Protein AF-A0A3M2WHZ7-F1 (afdb_monomer_lite)

pLDDT: mean 71.05, std 11.35, range [44.69, 92.88]

Organism: NCBI:txid129138

Secondary structure (DSSP, 8-state):
-THHHHHHHHHHHHHHHHHHHHHHHHTT--HHHHHHHHHHHHHHHHHHHHHHHHHHHHHHHHHHHHHHHHHHHHHHHHHHHHHHHHHHHHSPPTTEEE-TT--EEETTS-GGG--

InterPro domains:
  IPR022213 Protein of unknown function DUF3742 [PF12553] (1-81)

Radius of gyration: 37.85 Å; chains: 1; bounding box: 67×31×101 Å

Foldseek 3Di:
DVVVVVVVVVVVVVVVVVVVVVVCVVVVPDPVVVVVVVVVVVCVVVVVVVVCVVVVVVVVVVVVVVVVVVVVCVVCVVVVVVVVVVVVVVPPPPQWDADPVGDIDGVPDDPVPDD

Structure (mmCIF, N/CA/C/O backbone):
data_AF-A0A3M2WHZ7-F1
#
_entry.id   AF-A0A3M2WHZ7-F1
#
loop_
_atom_site.group_PDB
_atom_site.id
_atom_site.type_symbol
_atom_site.label_atom_id
_atom_site.label_alt_id
_atom_site.label_comp_id
_atom_site.label_asym_id
_atom_site.label_entity_id
_atom_site.label_seq_id
_atom_site.pdbx_PDB_ins_code
_atom_site.Cartn_x
_atom_site.Cartn_y
_atom_site.Cartn_z
_atom_site.occupancy
_atom_site.B_iso_or_equiv
_atom_site.auth_seq_id
_atom_site.auth_comp_id
_atom_site.auth_asym_id
_atom_site.auth_atom_id
_atom_site.pdbx_PDB_model_num
ATOM 1 N N . ARG A 1 1 ? -26.821 -8.983 -0.059 1.00 53.62 1 ARG A N 1
ATOM 2 C CA . ARG A 1 1 ? -26.807 -10.269 0.696 1.00 53.62 1 ARG A CA 1
ATOM 3 C C . ARG A 1 1 ? -25.782 -10.316 1.851 1.00 53.62 1 ARG A C 1
ATOM 5 O O . ARG A 1 1 ? -25.997 -11.096 2.768 1.00 53.62 1 ARG A O 1
ATOM 12 N N . PHE A 1 2 ? -24.748 -9.460 1.891 1.00 44.69 2 PHE A N 1
ATOM 13 C CA . PHE A 1 2 ? -23.751 -9.421 2.984 1.00 44.69 2 PHE A CA 1
ATOM 14 C C . PHE A 1 2 ? -24.266 -8.910 4.347 1.00 44.69 2 PHE A C 1
ATOM 16 O O . PHE A 1 2 ? -23.850 -9.419 5.386 1.00 44.69 2 PHE A O 1
ATOM 23 N N . GLY A 1 3 ? -25.228 -7.978 4.372 1.00 52.88 3 GLY A N 1
ATOM 24 C CA . GLY A 1 3 ? -25.752 -7.412 5.629 1.00 52.88 3 GLY A CA 1
ATOM 25 C C . GLY A 1 3 ? -26.439 -8.425 6.557 1.00 52.88 3 GLY A C 1
ATOM 26 O O . GLY A 1 3 ? -26.411 -8.278 7.775 1.00 52.88 3 GLY A O 1
ATOM 27 N N . HIS A 1 4 ? -26.989 -9.509 6.007 1.00 53.19 4 HIS A N 1
ATOM 28 C CA . HIS A 1 4 ? -27.693 -10.526 6.792 1.00 53.19 4 HIS A CA 1
ATOM 29 C C . HIS A 1 4 ? -26.737 -11.548 7.446 1.00 53.19 4 HIS A C 1
ATOM 31 O O . HIS A 1 4 ? -27.086 -12.180 8.442 1.00 53.19 4 HIS A O 1
ATOM 37 N N . VAL A 1 5 ? -25.514 -11.694 6.920 1.00 54.84 5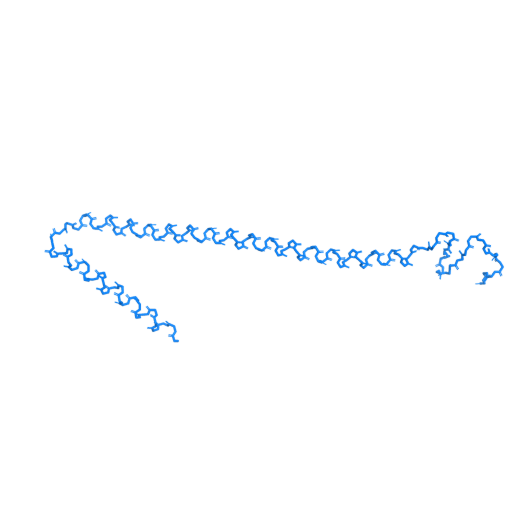 VAL A N 1
ATOM 38 C CA . VAL A 1 5 ? -24.474 -12.572 7.489 1.00 54.84 5 VAL A CA 1
ATOM 39 C C . VAL A 1 5 ? -23.710 -11.849 8.603 1.00 54.84 5 VAL A C 1
ATOM 41 O O . VAL A 1 5 ? -23.533 -12.418 9.680 1.00 54.84 5 VAL A O 1
ATOM 44 N N . LEU A 1 6 ? -23.384 -10.563 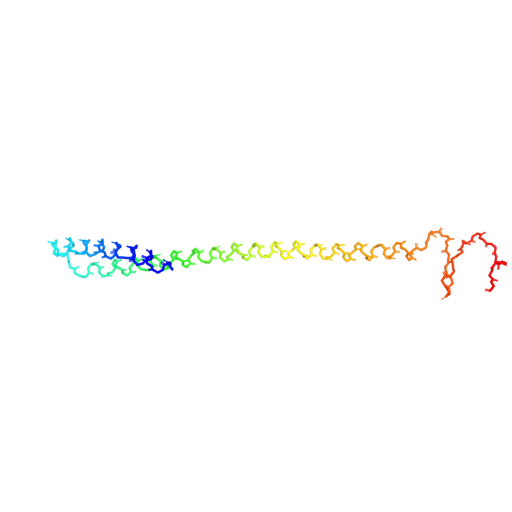8.406 1.00 54.12 6 LEU A N 1
ATOM 45 C CA . LEU A 1 6 ? -22.833 -9.689 9.453 1.00 54.12 6 LEU A CA 1
ATOM 46 C C . LEU A 1 6 ? -23.799 -9.538 10.636 1.00 54.12 6 LEU A C 1
ATOM 48 O O . LEU A 1 6 ? -23.388 -9.679 11.786 1.00 54.12 6 LEU A O 1
ATOM 52 N N . GLY A 1 7 ? -25.098 -9.363 10.365 1.00 57.66 7 GLY A N 1
ATOM 53 C CA . GLY A 1 7 ? -26.122 -9.274 11.409 1.00 57.66 7 GLY A CA 1
ATOM 54 C C . GLY A 1 7 ? -26.248 -10.542 12.259 1.00 57.66 7 GLY A C 1
ATOM 55 O O . GLY A 1 7 ? -26.475 -10.453 13.462 1.00 57.66 7 GLY A O 1
ATOM 56 N N . ARG A 1 8 ? -26.044 -11.732 11.677 1.00 59.69 8 ARG A N 1
ATOM 57 C CA . ARG A 1 8 ? -26.115 -13.005 12.415 1.00 59.69 8 ARG A CA 1
ATOM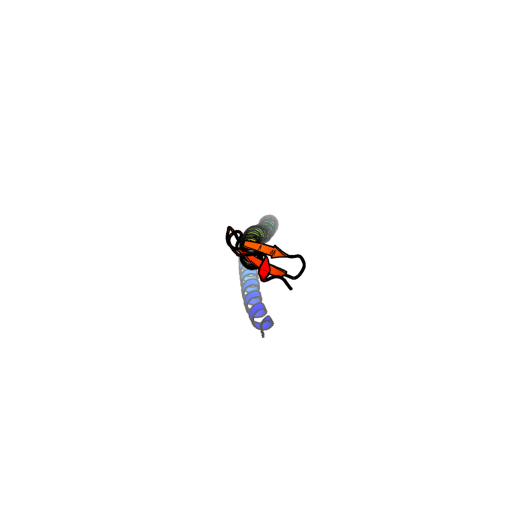 58 C C . ARG A 1 8 ? -24.888 -13.239 13.299 1.00 59.69 8 ARG A C 1
ATOM 60 O O . ARG A 1 8 ? -25.043 -13.719 14.421 1.00 59.69 8 ARG A O 1
ATOM 67 N N . GLY A 1 9 ? -23.700 -12.866 12.819 1.00 61.06 9 GLY A N 1
ATOM 68 C CA . GLY A 1 9 ? -22.459 -12.923 13.597 1.00 61.06 9 GLY A CA 1
ATOM 69 C C . GLY A 1 9 ? -22.484 -11.965 14.788 1.00 61.06 9 GLY A C 1
ATOM 70 O O . GLY A 1 9 ? -22.266 -12.388 15.924 1.00 61.06 9 GLY A O 1
ATOM 71 N N . LEU A 1 10 ? -22.870 -10.706 14.550 1.00 59.25 10 LEU A N 1
ATOM 72 C CA . LEU A 1 10 ? -22.999 -9.699 15.606 1.00 59.25 10 LEU A CA 1
ATOM 73 C C . LEU A 1 10 ? -24.035 -10.104 16.655 1.00 59.25 10 LEU A C 1
ATOM 75 O O . LEU A 1 10 ? -23.791 -9.974 17.848 1.00 59.25 10 LEU A O 1
ATOM 79 N N . ARG A 1 11 ? -25.184 -10.643 16.229 1.00 60.84 11 ARG A N 1
ATOM 80 C CA . ARG A 1 11 ? -26.246 -11.060 17.154 1.00 60.84 11 ARG A CA 1
ATOM 81 C C . ARG A 1 11 ? -25.811 -12.224 18.043 1.00 60.84 11 ARG A C 1
ATOM 83 O O . ARG A 1 11 ? -26.238 -12.281 19.189 1.00 60.84 11 ARG A O 1
ATOM 90 N N . ARG A 1 12 ? -24.939 -13.115 17.554 1.00 60.81 12 ARG A N 1
ATOM 91 C CA . ARG A 1 12 ? -24.335 -14.184 18.367 1.00 60.81 12 ARG A CA 1
ATOM 92 C C . ARG A 1 12 ? -23.369 -13.618 19.403 1.00 60.81 12 ARG A C 1
ATOM 94 O O . ARG A 1 12 ? -23.478 -13.973 20.569 1.00 60.81 12 ARG A O 1
ATOM 101 N N . ILE A 1 13 ? -22.492 -12.706 18.989 1.00 63.84 13 ILE A N 1
ATOM 102 C CA . ILE A 1 13 ? -21.514 -12.054 19.872 1.00 63.84 13 ILE A CA 1
ATOM 103 C C . ILE A 1 13 ? -22.218 -11.238 20.958 1.00 63.84 13 ILE A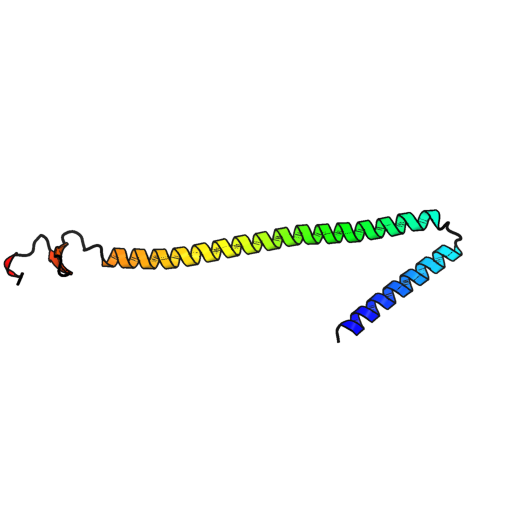 C 1
ATOM 105 O O . ILE A 1 13 ? -21.899 -11.385 22.131 1.00 63.84 13 ILE A O 1
ATOM 109 N N . LEU A 1 14 ? -23.246 -10.471 20.592 1.00 64.94 14 LEU A N 1
ATOM 110 C CA . LEU A 1 14 ? -24.042 -9.692 21.540 1.00 64.94 14 LEU A CA 1
ATOM 111 C C . LEU A 1 14 ? -24.808 -10.579 22.527 1.00 64.94 14 LEU A C 1
ATOM 113 O O . LEU A 1 14 ? -24.965 -10.209 23.687 1.00 64.94 14 LEU A O 1
ATOM 117 N N . ASN A 1 15 ? -25.279 -11.754 22.098 1.00 72.06 15 ASN A N 1
ATOM 118 C CA . ASN A 1 15 ? -25.976 -12.679 22.993 1.00 72.06 15 ASN A CA 1
ATOM 119 C C . ASN A 1 15 ? -25.007 -13.389 23.953 1.00 72.06 15 ASN A C 1
ATOM 121 O O . ASN A 1 15 ? -25.356 -13.619 25.107 1.00 72.06 15 ASN A O 1
ATOM 125 N N . VAL A 1 16 ? -23.780 -13.679 23.505 1.00 65.94 16 VAL A N 1
ATOM 126 C CA . VAL A 1 16 ? -22.701 -14.203 24.358 1.00 65.94 16 VAL A CA 1
ATOM 127 C C . VAL A 1 16 ? -22.232 -13.142 25.347 1.00 65.94 16 VAL A C 1
ATOM 129 O O . VAL A 1 16 ? -22.119 -13.449 26.528 1.00 65.94 16 VAL A O 1
ATOM 132 N N . GLU A 1 17 ? -22.055 -11.889 24.919 1.00 61.91 17 GLU A N 1
ATOM 133 C CA . GLU A 1 17 ? -21.807 -10.775 25.839 1.00 61.91 17 GLU A CA 1
ATOM 134 C C . GLU A 1 17 ? -22.934 -10.682 26.864 1.00 61.91 17 GLU A C 1
ATOM 136 O O . GLU A 1 17 ? -22.668 -10.625 28.057 1.00 61.91 17 GLU A O 1
ATOM 141 N N . ARG A 1 18 ? -24.200 -10.721 26.438 1.00 66.25 18 ARG A N 1
ATOM 142 C CA . ARG A 1 18 ? -25.338 -10.611 27.357 1.00 66.25 18 ARG A CA 1
ATOM 143 C C . ARG A 1 18 ? -25.397 -11.763 28.363 1.00 66.25 18 ARG A C 1
ATOM 145 O O . ARG A 1 18 ? -25.698 -11.514 29.527 1.00 66.25 18 ARG A O 1
ATOM 152 N N . ALA A 1 19 ? -25.079 -12.987 27.946 1.00 68.38 19 ALA A N 1
ATOM 153 C CA . ALA A 1 19 ? -24.976 -14.141 28.839 1.0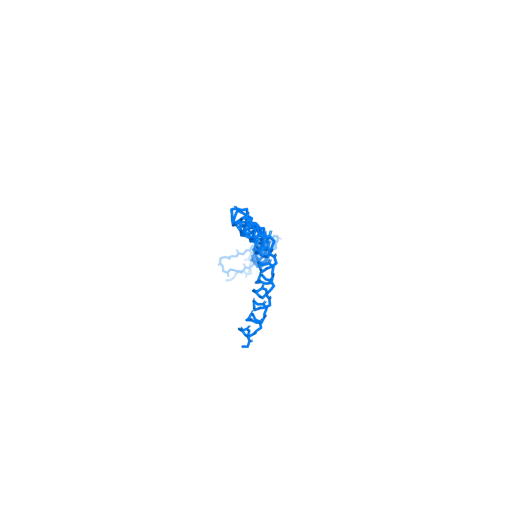0 68.38 19 ALA A CA 1
ATOM 154 C C . ALA A 1 19 ? -23.783 -14.020 29.802 1.00 68.38 19 ALA A C 1
ATOM 156 O O . ALA A 1 19 ? -23.914 -14.330 30.982 1.00 68.38 19 ALA A O 1
ATOM 157 N N . PHE A 1 20 ? -22.649 -13.503 29.324 1.00 67.94 20 PHE A N 1
ATOM 158 C CA . PHE A 1 20 ? -21.450 -13.267 30.125 1.00 67.94 20 PHE A CA 1
ATOM 159 C C . PHE A 1 20 ? -21.685 -12.182 31.185 1.00 67.94 20 PHE A C 1
ATOM 161 O O . PHE A 1 20 ? -21.390 -12.384 32.359 1.00 67.94 20 PHE A O 1
ATOM 168 N N . TRP A 1 21 ? -22.317 -11.070 30.797 1.00 64.19 21 TRP A N 1
ATOM 169 C CA . TRP A 1 21 ? -22.732 -10.004 31.707 1.00 64.19 21 TRP A CA 1
ATOM 170 C C . TRP A 1 21 ? -23.799 -10.484 32.692 1.00 64.19 21 TRP A C 1
ATOM 172 O O . TRP A 1 21 ? -23.705 -10.168 33.868 1.00 64.19 21 TRP A O 1
ATOM 182 N N . SER A 1 22 ? -24.759 -11.302 32.252 1.00 60.72 22 SER A N 1
ATOM 183 C CA . SER A 1 22 ? -25.769 -11.907 33.131 1.00 60.72 22 SER A CA 1
ATOM 184 C C . SER A 1 22 ? -25.162 -12.840 34.181 1.00 60.72 22 SER A C 1
ATOM 186 O O . SER A 1 22 ? -25.676 -12.893 35.294 1.00 60.72 22 SER A O 1
ATOM 188 N N . LEU A 1 23 ? -24.098 -13.573 33.846 1.00 61.56 23 LEU A N 1
ATOM 189 C CA . LEU A 1 23 ? -23.365 -14.419 34.792 1.00 61.56 23 LEU A CA 1
ATOM 190 C C . LEU A 1 23 ? -22.580 -13.581 35.806 1.00 61.56 23 LEU A C 1
ATOM 192 O O . LEU A 1 23 ? -22.555 -13.924 36.983 1.00 61.56 23 LEU A O 1
ATOM 196 N N . PHE A 1 24 ? -21.999 -12.470 35.353 1.00 58.31 24 PHE A N 1
ATOM 197 C CA . PHE A 1 24 ? -21.230 -11.539 36.182 1.00 58.31 24 PHE A CA 1
ATOM 198 C C . PHE A 1 24 ? -22.108 -10.695 37.127 1.00 58.31 24 PHE A C 1
ATOM 200 O O . PHE A 1 24 ? -21.706 -10.367 38.241 1.00 58.31 24 PHE A O 1
ATOM 207 N N . ASP A 1 25 ? -23.328 -10.364 36.698 1.00 56.84 25 ASP A N 1
ATOM 208 C CA . ASP A 1 25 ? -24.329 -9.654 37.508 1.00 56.84 25 ASP A CA 1
ATOM 209 C C . ASP A 1 25 ? -24.884 -10.573 38.613 1.00 56.84 25 ASP A C 1
ATOM 211 O O . ASP A 1 25 ? -25.117 -10.148 39.743 1.00 56.84 25 ASP A O 1
ATOM 215 N N . ARG A 1 26 ? -25.006 -11.879 38.322 1.00 56.91 26 ARG A N 1
ATOM 216 C CA . ARG A 1 26 ? -25.452 -12.899 39.287 1.00 56.91 26 ARG A CA 1
ATOM 217 C C . ARG A 1 26 ? -24.410 -13.218 40.362 1.00 56.91 26 ARG A C 1
ATOM 219 O O . ARG A 1 26 ? -24.784 -13.705 41.423 1.00 56.91 26 ARG A O 1
ATOM 226 N N . THR A 1 27 ? -23.131 -12.938 40.105 1.00 55.25 27 THR A N 1
ATOM 227 C CA . THR A 1 27 ? -22.039 -13.048 41.086 1.00 55.25 27 THR A CA 1
ATOM 228 C C . THR A 1 27 ? -21.802 -11.760 41.884 1.00 55.25 27 THR A C 1
ATOM 230 O O . THR A 1 27 ? -20.896 -11.727 42.712 1.00 55.25 27 THR A O 1
ATOM 233 N N . GLY A 1 28 ? -22.619 -10.712 41.695 1.00 49.72 28 GLY A N 1
ATOM 234 C CA . GLY A 1 28 ? -22.548 -9.486 42.499 1.00 49.72 28 GLY A CA 1
ATOM 235 C C . GLY A 1 28 ? -21.264 -8.678 42.286 1.00 49.72 28 GLY A C 1
ATOM 236 O O . GLY A 1 28 ? -20.830 -7.953 43.181 1.00 49.72 28 GLY A O 1
ATOM 237 N N . ALA A 1 29 ? -20.620 -8.811 41.123 1.00 52.47 29 ALA A N 1
ATOM 238 C CA . ALA A 1 29 ? -19.360 -8.137 40.861 1.00 52.47 29 ALA A CA 1
ATOM 239 C C . ALA A 1 29 ? -19.571 -6.615 40.693 1.00 52.47 29 ALA A C 1
ATOM 241 O O . ALA A 1 29 ? -20.386 -6.189 39.867 1.00 52.47 29 ALA A O 1
ATOM 242 N N . PRO A 1 30 ? -18.833 -5.759 41.427 1.00 51.94 30 PRO A N 1
ATOM 243 C CA . PRO A 1 30 ? -19.015 -4.317 41.355 1.00 51.94 30 PRO A CA 1
ATOM 244 C C . PRO A 1 30 ? -18.768 -3.814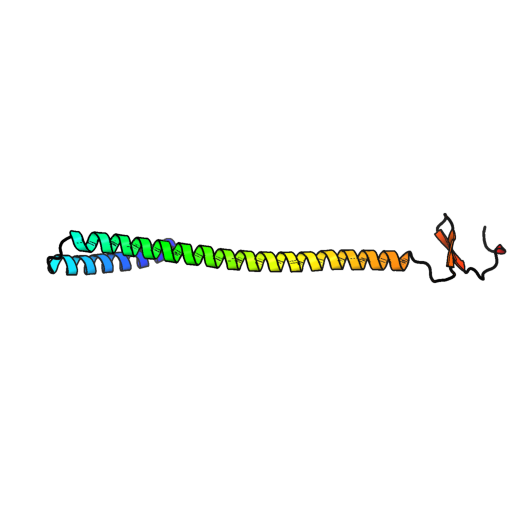 39.929 1.00 51.94 30 PRO A C 1
ATOM 246 O O . PRO A 1 30 ? -17.696 -4.044 39.360 1.00 51.94 30 PRO A O 1
ATOM 249 N N . LYS A 1 31 ? -19.714 -3.036 39.379 1.00 54.50 31 LYS A N 1
ATOM 250 C CA . LYS A 1 31 ? -19.574 -2.303 38.098 1.00 54.50 31 LYS A CA 1
ATOM 251 C C . LYS A 1 31 ? -18.232 -1.562 37.969 1.00 54.50 31 LYS A C 1
ATOM 253 O O . LYS A 1 31 ? -17.755 -1.340 36.860 1.00 54.50 31 LYS A O 1
ATOM 258 N N . VAL A 1 32 ? -17.601 -1.231 39.092 1.00 54.50 32 VAL A N 1
ATOM 259 C CA . VAL A 1 32 ? -16.304 -0.555 39.204 1.00 54.50 32 VAL A CA 1
ATOM 260 C C . VAL A 1 32 ? -15.147 -1.338 38.562 1.00 54.50 32 VAL A C 1
ATOM 262 O O . VAL A 1 32 ? -14.277 -0.717 37.967 1.00 54.50 32 VAL A O 1
ATOM 265 N N . ILE A 1 33 ? -15.144 -2.677 38.603 1.00 61.06 33 ILE A N 1
ATOM 266 C CA . ILE A 1 33 ? -14.044 -3.505 38.052 1.00 61.06 33 ILE A CA 1
ATOM 267 C C . ILE A 1 33 ? -14.275 -3.825 36.573 1.00 61.06 33 ILE A C 1
ATOM 269 O O . ILE A 1 33 ? -13.350 -3.870 35.764 1.00 61.06 33 ILE A O 1
ATOM 273 N N . VAL A 1 34 ? -15.533 -4.005 36.184 1.00 60.59 34 VAL A N 1
ATOM 274 C CA . VAL A 1 34 ? -15.871 -4.422 34.818 1.00 60.59 34 VAL A CA 1
ATOM 275 C C . VAL A 1 34 ? -15.760 -3.275 33.811 1.00 60.59 34 VAL A C 1
ATOM 277 O O . VAL A 1 34 ? -15.544 -3.500 32.621 1.00 60.59 34 VAL A O 1
ATOM 280 N N . THR A 1 35 ? -15.852 -2.033 34.285 1.00 62.84 35 THR A N 1
ATOM 281 C CA . THR A 1 35 ? -15.713 -0.825 33.461 1.00 62.84 35 THR A CA 1
ATOM 282 C C . THR A 1 35 ? -14.288 -0.629 32.910 1.00 62.84 35 THR A C 1
ATOM 284 O O . THR A 1 35 ? -14.161 -0.508 31.688 1.00 62.84 35 THR A O 1
ATOM 287 N N . PRO A 1 36 ? -13.205 -0.657 33.717 1.00 66.06 36 PRO A N 1
ATOM 288 C CA . PRO A 1 36 ? -11.838 -0.541 33.202 1.00 66.06 36 PRO A CA 1
ATOM 289 C C . PRO A 1 36 ? -11.438 -1.722 32.310 1.00 66.06 36 PRO A C 1
ATOM 291 O O . PRO A 1 36 ? -10.777 -1.512 31.297 1.00 66.06 36 PRO A O 1
ATOM 294 N N . ILE A 1 37 ? -11.908 -2.942 32.598 1.00 71.38 37 ILE A N 1
ATOM 295 C CA . ILE A 1 37 ? -11.669 -4.120 31.742 1.00 71.38 37 ILE A CA 1
ATOM 296 C C . ILE A 1 37 ? -12.294 -3.926 30.354 1.00 71.38 37 ILE A C 1
ATOM 298 O O . ILE A 1 37 ? -11.673 -4.225 29.335 1.00 71.38 37 ILE A O 1
ATOM 302 N N . LYS A 1 38 ? -13.508 -3.369 30.291 1.00 73.50 38 LYS A N 1
ATOM 303 C CA . LYS A 1 38 ? -14.207 -3.115 29.026 1.00 73.50 38 LYS A CA 1
ATOM 304 C C . LYS A 1 38 ? -13.506 -2.051 28.176 1.00 73.50 38 LYS A C 1
ATOM 306 O O . LYS A 1 38 ? -13.440 -2.189 26.955 1.00 73.50 38 LYS A O 1
ATOM 311 N N . TRP A 1 39 ? -12.959 -1.014 28.811 1.00 77.88 39 TRP A N 1
ATOM 312 C CA . TRP A 1 39 ? -12.139 -0.005 28.136 1.00 77.88 39 TRP A CA 1
ATOM 313 C C . TRP A 1 39 ? -10.788 -0.562 27.688 1.00 77.88 39 TRP A C 1
ATOM 315 O O . TRP A 1 39 ? -10.394 -0.320 26.550 1.00 77.88 39 TRP A O 1
ATOM 325 N N . GLY A 1 40 ? -10.129 -1.369 28.524 1.00 77.94 40 GLY A N 1
ATOM 326 C CA . GLY A 1 40 ? -8.880 -2.048 28.180 1.00 77.94 40 GLY A CA 1
ATOM 327 C C . GLY A 1 40 ? -9.036 -2.985 26.983 1.00 77.94 40 GLY A C 1
ATOM 328 O O . GLY A 1 40 ? -8.238 -2.932 26.053 1.00 77.94 40 GLY A O 1
ATOM 329 N N . ALA A 1 41 ? -10.119 -3.765 26.937 1.00 76.56 41 ALA A N 1
ATOM 330 C CA . ALA A 1 41 ? -10.427 -4.624 25.796 1.00 76.56 41 ALA A CA 1
ATOM 331 C C . ALA A 1 41 ? -10.649 -3.818 24.505 1.00 76.56 41 ALA A C 1
ATOM 333 O O . ALA A 1 41 ? -10.131 -4.179 23.450 1.00 76.56 41 ALA A O 1
ATOM 334 N N . ARG A 1 42 ? -11.369 -2.689 24.575 1.00 73.06 42 ARG A N 1
ATOM 335 C CA . ARG A 1 42 ? -11.550 -1.800 23.415 1.00 73.06 42 ARG A CA 1
ATOM 336 C C . ARG A 1 42 ? -10.235 -1.175 22.959 1.00 73.06 42 ARG A C 1
ATOM 338 O O . ARG A 1 42 ? -9.968 -1.167 21.762 1.00 73.06 42 ARG A O 1
ATOM 345 N N . ALA A 1 43 ? -9.411 -0.701 23.889 1.00 77.81 43 ALA A N 1
ATOM 346 C CA . ALA A 1 43 ? -8.092 -0.156 23.586 1.00 77.81 43 ALA A CA 1
ATOM 347 C C . ALA A 1 43 ? -7.178 -1.212 22.949 1.00 77.81 43 ALA A C 1
ATOM 349 O O . ALA A 1 43 ? -6.496 -0.913 21.975 1.00 77.81 43 ALA A O 1
ATOM 350 N N . ALA A 1 44 ? -7.222 -2.458 23.428 1.00 81.00 44 ALA A N 1
ATOM 351 C CA . ALA A 1 44 ? -6.459 -3.562 22.859 1.00 81.00 44 ALA A CA 1
ATOM 352 C C . ALA A 1 44 ? -6.899 -3.890 21.425 1.00 81.00 44 ALA A C 1
ATOM 354 O O . ALA A 1 44 ? -6.045 -4.058 20.558 1.00 81.00 44 ALA A O 1
ATOM 355 N N . VAL A 1 45 ? -8.208 -3.926 21.150 1.00 79.50 45 VAL A N 1
ATOM 356 C CA . VAL A 1 45 ? -8.748 -4.158 19.796 1.00 79.50 45 VAL A CA 1
ATOM 357 C C . VAL A 1 45 ? -8.384 -3.015 18.847 1.00 79.50 45 VAL A C 1
ATOM 359 O O . VAL A 1 45 ? -7.962 -3.261 17.720 1.00 79.50 45 VAL A O 1
ATOM 362 N N . ILE A 1 46 ? -8.502 -1.764 19.298 1.00 81.44 46 ILE A N 1
ATOM 363 C CA . ILE A 1 46 ? -8.128 -0.595 18.491 1.00 81.44 46 ILE A CA 1
ATOM 364 C C . ILE A 1 46 ? -6.615 -0.580 18.244 1.00 81.44 46 ILE A C 1
ATOM 366 O O . ILE A 1 46 ? -6.188 -0.359 17.116 1.00 81.44 46 ILE A O 1
ATOM 370 N N . GLY A 1 47 ? -5.805 -0.865 19.265 1.00 76.12 47 GLY A N 1
ATOM 371 C CA . GLY A 1 47 ? -4.347 -0.891 19.170 1.00 76.12 47 GLY A CA 1
ATOM 372 C C . GLY A 1 47 ? -3.831 -2.003 18.260 1.00 76.12 47 GLY A C 1
ATOM 373 O O . GLY A 1 47 ? -3.001 -1.746 17.395 1.00 76.12 47 GLY A O 1
ATOM 374 N N . THR A 1 48 ? -4.362 -3.222 18.385 1.00 74.50 48 THR A N 1
ATOM 375 C CA . THR A 1 48 ? -4.012 -4.326 17.473 1.00 74.50 48 THR A CA 1
ATOM 376 C C . THR A 1 48 ? -4.487 -4.054 16.053 1.00 74.50 48 THR A C 1
ATOM 378 O O . THR A 1 48 ? -3.716 -4.251 15.119 1.00 74.50 48 THR A O 1
ATOM 381 N N . GLY A 1 49 ? -5.701 -3.527 15.871 1.00 77.81 49 GLY A N 1
ATOM 382 C CA . GLY A 1 49 ? -6.186 -3.095 14.560 1.00 77.81 49 GLY A CA 1
ATOM 383 C C . GLY A 1 49 ? -5.269 -2.051 13.919 1.00 77.81 49 GLY A C 1
ATOM 384 O O . GLY A 1 49 ? -4.828 -2.233 12.789 1.00 77.81 49 GLY A O 1
ATOM 385 N N . ALA A 1 50 ? -4.915 -0.996 14.655 1.00 79.50 50 ALA A N 1
ATOM 386 C CA . ALA A 1 50 ? -4.012 0.050 14.181 1.00 79.50 50 ALA A CA 1
ATOM 387 C C . ALA A 1 50 ? -2.604 -0.484 13.877 1.00 79.50 50 ALA A C 1
ATOM 389 O O . ALA A 1 50 ? -2.014 -0.104 12.868 1.00 79.50 50 ALA A O 1
ATOM 390 N N . PHE A 1 51 ? -2.087 -1.401 14.698 1.00 77.00 51 PHE A N 1
ATOM 391 C CA . PHE A 1 51 ? -0.798 -2.051 14.473 1.00 77.00 51 PHE A CA 1
ATOM 392 C C . PHE A 1 51 ? -0.797 -2.876 13.183 1.00 77.00 51 PHE A C 1
ATOM 394 O O . PHE A 1 51 ? 0.094 -2.714 12.356 1.00 77.00 51 PHE A O 1
ATOM 401 N N . PHE A 1 52 ? -1.822 -3.703 12.957 1.00 74.12 52 PHE A N 1
ATOM 402 C CA . PHE A 1 52 ? -1.951 -4.473 11.718 1.00 74.12 52 PHE A CA 1
ATOM 403 C C . PHE A 1 52 ? -2.161 -3.585 10.493 1.00 74.12 52 PHE A C 1
ATOM 405 O O . PHE A 1 52 ? -1.649 -3.905 9.425 1.00 74.12 52 PHE A O 1
ATOM 412 N N . VAL A 1 53 ? -2.871 -2.464 10.634 1.00 80.94 53 VAL A N 1
ATOM 413 C CA . VAL A 1 53 ? -3.028 -1.484 9.552 1.00 80.94 53 VAL A CA 1
ATOM 414 C C . VAL A 1 53 ? -1.695 -0.819 9.231 1.00 80.94 53 VAL A C 1
ATOM 416 O O . VAL A 1 53 ? -1.330 -0.775 8.065 1.00 80.94 53 VAL A O 1
ATOM 419 N N . ALA A 1 54 ? -0.937 -0.357 10.227 1.00 81.00 54 ALA A N 1
ATOM 420 C CA . ALA A 1 54 ? 0.380 0.241 10.012 1.00 81.00 54 ALA A CA 1
ATOM 421 C C . ALA A 1 54 ? 1.376 -0.769 9.418 1.00 81.00 54 ALA A C 1
ATOM 423 O O . ALA A 1 54 ? 2.099 -0.455 8.474 1.00 81.00 54 ALA A O 1
ATOM 424 N N . TRP A 1 55 ? 1.367 -2.003 9.922 1.00 84.75 55 TRP A N 1
ATOM 425 C CA . TRP A 1 55 ? 2.211 -3.088 9.426 1.00 84.75 55 TRP A CA 1
ATOM 426 C C . TRP A 1 55 ? 1.833 -3.513 8.002 1.00 84.75 55 TRP A C 1
ATOM 428 O O . TRP A 1 55 ? 2.694 -3.697 7.144 1.00 84.75 55 TRP A O 1
ATOM 438 N N . GLY A 1 56 ? 0.534 -3.623 7.721 1.00 84.94 56 GLY A N 1
ATOM 439 C CA . GLY A 1 56 ? 0.008 -3.913 6.391 1.00 84.94 56 GLY A CA 1
ATOM 440 C C . GLY A 1 56 ? 0.273 -2.782 5.398 1.00 84.94 56 GLY A C 1
ATOM 441 O O . GLY A 1 56 ? 0.632 -3.052 4.256 1.00 84.94 56 GLY A O 1
ATOM 442 N N . LEU A 1 57 ? 0.168 -1.524 5.837 1.00 82.31 57 LEU A N 1
ATOM 443 C CA . LEU A 1 57 ? 0.502 -0.343 5.038 1.00 82.31 57 LEU A CA 1
ATOM 444 C C . LEU A 1 57 ? 1.983 -0.349 4.653 1.00 82.31 57 LEU A C 1
ATOM 446 O O . LEU A 1 57 ? 2.308 -0.089 3.498 1.00 82.31 57 LEU A O 1
ATOM 450 N N . LEU A 1 58 ? 2.871 -0.699 5.589 1.00 87.00 58 LEU A N 1
ATOM 451 C CA . LEU A 1 58 ? 4.301 -0.836 5.313 1.00 87.00 58 LEU A CA 1
ATOM 452 C C . LEU A 1 58 ? 4.564 -1.907 4.246 1.00 87.00 58 LEU A C 1
ATOM 454 O O . LEU A 1 58 ? 5.319 -1.669 3.306 1.00 87.00 58 LEU A O 1
ATOM 458 N N . TYR A 1 59 ? 3.896 -3.059 4.349 1.00 87.56 59 TYR A N 1
ATOM 459 C CA . TYR A 1 59 ? 3.997 -4.118 3.345 1.00 87.56 59 TYR A CA 1
ATOM 460 C C . TYR A 1 59 ? 3.480 -3.663 1.976 1.00 87.56 59 TYR A C 1
ATOM 462 O O . TYR A 1 59 ? 4.154 -3.859 0.969 1.00 87.56 59 TYR A O 1
ATOM 470 N N . ALA A 1 60 ? 2.312 -3.017 1.933 1.00 86.81 60 ALA A N 1
ATOM 471 C CA . ALA A 1 60 ? 1.729 -2.501 0.699 1.00 86.81 60 ALA A CA 1
ATOM 472 C C . ALA A 1 60 ? 2.645 -1.468 0.025 1.00 86.81 60 ALA A C 1
ATOM 474 O O . ALA A 1 60 ? 2.873 -1.557 -1.179 1.00 86.81 60 ALA A O 1
ATOM 475 N N . LEU A 1 61 ? 3.226 -0.541 0.794 1.00 88.69 61 LEU A N 1
ATOM 476 C CA . LEU A 1 61 ? 4.208 0.419 0.285 1.00 88.69 61 LEU A CA 1
ATOM 477 C C . LEU A 1 61 ? 5.461 -0.277 -0.252 1.00 88.69 61 LEU A C 1
ATOM 479 O O . LEU A 1 61 ? 5.944 0.101 -1.315 1.00 88.69 61 LEU A O 1
ATOM 483 N N . GLY A 1 62 ? 5.952 -1.317 0.428 1.00 90.06 62 GLY A N 1
ATOM 484 C CA . GLY A 1 62 ? 7.066 -2.131 -0.058 1.00 90.06 62 GLY A CA 1
ATOM 485 C C . GLY A 1 62 ? 6.765 -2.790 -1.407 1.00 90.06 62 GLY A C 1
ATOM 486 O O . GLY A 1 62 ? 7.566 -2.689 -2.334 1.00 90.06 62 GLY A O 1
ATOM 487 N N . VAL A 1 63 ? 5.585 -3.400 -1.559 1.00 91.38 63 VAL A N 1
ATOM 488 C CA . VAL A 1 63 ? 5.161 -4.000 -2.837 1.00 91.38 63 VAL A CA 1
ATOM 489 C C . VAL A 1 63 ? 5.037 -2.942 -3.934 1.00 91.38 63 VAL A C 1
ATOM 491 O O . VAL A 1 63 ? 5.533 -3.152 -5.038 1.00 91.38 63 VAL A O 1
ATOM 494 N N . VAL A 1 64 ? 4.421 -1.795 -3.640 1.00 92.62 64 VAL A N 1
ATOM 495 C CA . VAL A 1 64 ? 4.285 -0.689 -4.601 1.00 92.62 64 VAL A CA 1
ATOM 496 C C . VAL A 1 64 ? 5.652 -0.153 -5.023 1.00 92.62 64 VAL A C 1
ATOM 498 O O . VAL A 1 64 ? 5.863 0.083 -6.210 1.00 92.62 64 VAL A O 1
ATOM 501 N N . ALA A 1 65 ? 6.596 -0.012 -4.091 1.00 92.38 65 ALA A N 1
ATOM 502 C CA . ALA A 1 65 ? 7.955 0.422 -4.395 1.00 92.38 65 ALA A CA 1
ATOM 503 C C . ALA A 1 65 ? 8.676 -0.573 -5.317 1.00 92.38 65 ALA A C 1
ATOM 505 O O . ALA A 1 65 ? 9.260 -0.163 -6.317 1.00 92.38 65 ALA A O 1
ATOM 506 N N . ILE A 1 66 ? 8.583 -1.879 -5.039 1.00 92.88 66 ILE A N 1
ATOM 507 C CA . ILE A 1 66 ? 9.164 -2.918 -5.903 1.00 92.88 66 ILE A CA 1
ATOM 508 C C . ILE A 1 66 ? 8.530 -2.875 -7.298 1.00 92.88 66 ILE A C 1
ATOM 510 O O . ILE A 1 66 ? 9.248 -2.895 -8.295 1.00 92.88 66 ILE A O 1
ATOM 514 N N . LEU A 1 67 ? 7.202 -2.764 -7.389 1.00 92.50 67 LEU A N 1
ATOM 515 C CA . LEU A 1 67 ? 6.501 -2.653 -8.671 1.00 92.50 67 LEU A CA 1
ATOM 516 C C . LEU A 1 67 ? 6.931 -1.409 -9.452 1.00 92.50 67 LEU A C 1
ATOM 518 O O . LEU A 1 67 ? 7.186 -1.505 -10.649 1.00 92.50 67 LEU A O 1
ATOM 522 N N . ALA A 1 68 ? 7.058 -0.262 -8.787 1.00 91.88 68 ALA A N 1
ATOM 523 C CA . ALA A 1 68 ? 7.524 0.970 -9.413 1.00 91.88 68 ALA A CA 1
ATOM 524 C C . ALA A 1 68 ? 8.955 0.830 -9.954 1.00 91.88 68 ALA A C 1
ATOM 526 O O . ALA A 1 68 ? 9.230 1.278 -11.064 1.00 91.88 68 ALA A O 1
ATOM 527 N N . VAL A 1 69 ? 9.846 0.162 -9.213 1.00 92.38 69 VAL A N 1
ATOM 528 C CA . VAL A 1 69 ? 11.213 -0.129 -9.669 1.00 92.38 69 VAL A CA 1
ATOM 529 C C . VAL A 1 69 ? 11.200 -1.045 -10.891 1.00 92.38 69 VAL A C 1
ATOM 531 O O . VAL A 1 69 ? 11.860 -0.737 -11.879 1.00 92.38 69 VAL A O 1
ATOM 534 N N . VAL A 1 70 ? 10.426 -2.134 -10.867 1.00 91.50 70 VAL A N 1
ATOM 535 C CA . VAL A 1 70 ? 10.311 -3.059 -12.007 1.00 91.50 70 VAL A CA 1
ATOM 536 C C . VAL A 1 70 ? 9.793 -2.331 -13.247 1.00 91.50 70 VAL A C 1
ATOM 538 O O . VAL A 1 70 ? 10.396 -2.434 -14.311 1.00 91.50 70 VAL A O 1
ATOM 541 N N . LEU A 1 71 ? 8.726 -1.542 -13.108 1.00 89.50 71 LEU A N 1
ATOM 542 C CA . LEU A 1 71 ? 8.176 -0.743 -14.204 1.00 89.50 71 LEU A CA 1
ATOM 543 C C . LEU A 1 71 ? 9.183 0.295 -14.714 1.00 89.50 71 LEU A C 1
ATOM 545 O O . LEU A 1 71 ? 9.317 0.470 -15.922 1.00 89.50 71 LEU A O 1
ATOM 549 N N . GLY A 1 72 ? 9.925 0.944 -13.815 1.00 87.12 72 GLY A N 1
ATOM 550 C CA . GLY A 1 72 ? 10.986 1.884 -14.172 1.00 87.12 72 GLY A CA 1
ATOM 551 C C . GLY A 1 72 ? 12.104 1.221 -14.978 1.00 87.12 72 GLY A C 1
ATOM 552 O O . GLY A 1 72 ? 12.504 1.744 -16.013 1.00 87.12 72 GLY A O 1
ATOM 553 N N . ILE A 1 73 ? 12.560 0.038 -14.558 1.00 87.88 73 ILE A N 1
ATOM 554 C CA . ILE A 1 73 ? 13.571 -0.740 -15.286 1.00 87.88 73 ILE A CA 1
ATOM 555 C C . ILE A 1 73 ? 13.036 -1.170 -16.653 1.00 87.88 73 ILE A C 1
ATOM 557 O O . ILE A 1 73 ? 13.735 -1.012 -17.650 1.00 87.88 73 ILE A O 1
ATOM 561 N N . MET A 1 74 ? 11.803 -1.677 -16.732 1.00 85.50 74 MET A N 1
ATOM 562 C CA . MET A 1 74 ? 11.193 -2.089 -18.002 1.00 85.50 74 MET A CA 1
ATOM 563 C C . MET A 1 74 ? 11.051 -0.917 -18.984 1.00 85.50 74 MET A C 1
ATOM 565 O O . MET A 1 74 ? 11.321 -1.068 -20.171 1.00 85.50 74 MET A O 1
ATOM 569 N N . ASN A 1 75 ? 10.677 0.266 -18.498 1.00 82.81 75 ASN A N 1
ATOM 570 C CA . ASN A 1 75 ? 10.500 1.439 -19.351 1.00 82.81 75 ASN A CA 1
ATOM 571 C C . ASN A 1 75 ? 11.846 2.041 -19.801 1.00 82.81 75 ASN A C 1
ATOM 573 O O . ASN A 1 75 ? 12.011 2.429 -20.959 1.00 82.81 75 ASN A O 1
ATOM 577 N N . THR A 1 76 ? 12.835 2.067 -18.903 1.00 76.06 76 THR A N 1
ATOM 578 C CA . THR A 1 76 ? 14.204 2.505 -19.212 1.00 76.06 76 THR A CA 1
ATOM 579 C C . THR A 1 76 ? 14.910 1.536 -20.152 1.00 76.06 76 THR A C 1
ATOM 581 O O . THR A 1 76 ? 15.585 1.988 -21.067 1.00 76.06 76 THR A O 1
ATOM 584 N N . SER A 1 77 ? 14.746 0.223 -19.977 1.00 73.44 77 SER A N 1
ATOM 585 C CA . SER A 1 77 ? 15.334 -0.776 -20.882 1.00 73.44 77 SER A CA 1
ATOM 586 C C . SER A 1 77 ? 14.724 -0.706 -22.277 1.00 73.44 77 SER A C 1
ATOM 588 O O . SER A 1 77 ? 15.468 -0.676 -23.246 1.00 73.44 77 SER A O 1
ATOM 590 N N . ALA A 1 78 ? 13.401 -0.560 -22.399 1.00 71.44 78 ALA A N 1
ATOM 591 C CA . ALA A 1 78 ? 12.757 -0.368 -23.698 1.00 71.44 78 ALA A CA 1
ATOM 592 C C . ALA A 1 78 ? 13.253 0.902 -24.418 1.00 71.44 78 ALA A C 1
ATOM 594 O O . ALA A 1 78 ? 13.523 0.876 -25.617 1.00 71.44 78 ALA A O 1
ATOM 595 N N . THR A 1 79 ? 13.412 2.005 -23.680 1.00 71.31 79 THR A N 1
ATOM 596 C CA . THR A 1 79 ? 13.930 3.269 -24.233 1.00 71.31 79 THR A CA 1
ATOM 597 C C . THR A 1 79 ? 15.420 3.168 -24.572 1.00 71.31 79 THR A C 1
ATOM 599 O O . THR A 1 79 ? 15.850 3.652 -25.614 1.00 71.31 79 THR A O 1
ATOM 602 N N . GLY A 1 80 ? 16.203 2.511 -23.716 1.00 72.31 80 GLY A N 1
ATOM 603 C CA . GLY A 1 80 ? 17.634 2.293 -23.896 1.00 72.31 80 GLY A CA 1
ATOM 604 C C . GLY A 1 80 ? 17.946 1.379 -25.075 1.00 72.31 80 GLY A C 1
ATOM 605 O O . GLY A 1 80 ? 18.823 1.705 -25.860 1.00 72.31 80 GLY A O 1
ATOM 606 N N . ASP A 1 81 ? 17.193 0.296 -25.264 1.00 73.81 81 ASP A N 1
ATOM 607 C CA . ASP A 1 81 ? 17.334 -0.595 -26.422 1.00 73.81 81 ASP A CA 1
ATOM 608 C C . ASP A 1 81 ? 16.912 0.086 -27.726 1.00 73.81 81 ASP A C 1
ATOM 610 O O . ASP A 1 81 ? 17.518 -0.149 -28.772 1.00 73.81 81 ASP A O 1
ATOM 614 N N . ALA A 1 82 ? 15.874 0.926 -27.687 1.00 73.75 82 ALA A N 1
ATOM 615 C CA . ALA A 1 82 ? 15.464 1.710 -28.847 1.00 73.75 82 ALA A CA 1
ATOM 616 C C . ALA A 1 82 ? 16.538 2.736 -29.234 1.00 73.75 82 ALA A C 1
ATOM 618 O O . ALA A 1 82 ? 16.894 2.824 -30.406 1.00 73.75 82 ALA A O 1
ATOM 619 N N . LEU A 1 83 ? 17.094 3.447 -28.248 1.00 74.44 83 LEU A N 1
ATOM 620 C CA . LEU A 1 83 ? 18.159 4.426 -28.458 1.00 74.44 83 LEU A CA 1
ATOM 621 C C . LEU A 1 83 ? 19.477 3.765 -28.885 1.00 74.44 83 LEU A C 1
ATOM 623 O O . LEU A 1 83 ? 20.162 4.260 -29.767 1.00 74.44 83 LEU A O 1
ATOM 627 N N . ASN A 1 84 ? 19.836 2.630 -28.290 1.00 75.62 84 ASN A N 1
ATOM 628 C CA . ASN A 1 84 ? 21.043 1.897 -28.660 1.00 75.62 84 ASN A CA 1
ATOM 629 C C . ASN A 1 84 ? 20.930 1.336 -30.084 1.00 75.62 84 ASN A C 1
ATOM 631 O O . ASN A 1 84 ? 21.889 1.382 -30.844 1.00 75.62 84 ASN A O 1
ATOM 635 N N . ARG A 1 85 ? 19.739 0.871 -30.487 1.00 75.50 85 ARG A N 1
ATOM 636 C CA . ARG A 1 85 ? 19.480 0.466 -31.873 1.00 75.50 85 ARG A CA 1
ATOM 637 C C . ARG A 1 85 ? 19.565 1.649 -32.837 1.00 75.50 85 ARG A C 1
ATOM 639 O O . ARG A 1 85 ? 20.170 1.493 -33.886 1.00 75.50 85 ARG A O 1
ATOM 646 N N . SER A 1 86 ? 19.013 2.816 -32.491 1.00 71.44 86 SER A N 1
ATOM 647 C CA . SER A 1 86 ? 19.123 3.995 -33.360 1.00 71.44 86 SER A CA 1
ATOM 648 C C . SER A 1 86 ? 20.563 4.488 -33.476 1.00 71.44 86 SER A C 1
ATOM 650 O O . SER A 1 86 ? 20.996 4.813 -34.571 1.00 71.44 86 SER A O 1
ATOM 652 N N . LEU A 1 87 ? 21.324 4.482 -32.377 1.00 72.56 87 LEU A N 1
ATOM 653 C CA . LEU A 1 87 ? 22.745 4.830 -32.398 1.00 72.56 87 LEU A CA 1
ATOM 654 C C . LEU A 1 87 ? 23.563 3.816 -33.203 1.00 72.56 87 LEU A C 1
ATOM 656 O O . LEU A 1 87 ? 24.434 4.221 -33.953 1.00 72.56 87 LEU A O 1
ATOM 660 N N . ALA A 1 88 ? 23.257 2.521 -33.112 1.00 71.12 88 ALA A N 1
ATOM 661 C CA . ALA A 1 88 ? 23.918 1.496 -33.919 1.00 71.12 88 ALA A CA 1
ATOM 662 C C . ALA A 1 88 ? 23.570 1.577 -35.419 1.00 71.12 88 ALA A C 1
ATOM 664 O O . ALA A 1 88 ? 24.344 1.104 -36.245 1.00 71.12 88 ALA A O 1
ATOM 665 N N . GLU A 1 89 ? 22.414 2.143 -35.781 1.00 66.00 89 GLU A N 1
ATOM 666 C CA . GLU A 1 89 ? 22.062 2.439 -37.178 1.00 66.00 89 GLU A CA 1
ATOM 667 C C . GLU A 1 89 ? 22.682 3.757 -37.676 1.00 66.00 89 GLU A C 1
ATOM 669 O O . GLU A 1 89 ? 22.931 3.900 -38.872 1.00 66.00 89 GLU A O 1
ATOM 674 N N . GLU A 1 90 ? 22.948 4.707 -36.776 1.00 64.88 90 GLU A N 1
ATOM 675 C CA . GLU A 1 90 ? 23.556 6.010 -37.081 1.00 64.88 90 GLU A CA 1
ATOM 676 C C . GLU A 1 90 ? 25.097 5.965 -37.083 1.00 64.88 90 GLU A C 1
ATOM 678 O O . GLU A 1 90 ? 25.745 6.701 -37.828 1.00 64.88 90 GLU A O 1
ATOM 683 N N . GLU A 1 91 ? 25.704 5.080 -36.288 1.00 65.50 91 GLU A N 1
ATOM 684 C CA . GLU A 1 91 ? 27.151 4.898 -36.217 1.00 65.50 91 GLU A CA 1
ATOM 685 C C . GLU A 1 91 ? 27.633 4.114 -37.444 1.00 65.50 91 GLU A C 1
ATOM 687 O O . GLU A 1 91 ? 27.580 2.884 -37.518 1.00 65.50 91 GLU A O 1
ATOM 692 N N . LEU A 1 92 ? 28.075 4.861 -38.456 1.00 65.12 92 LEU A N 1
ATOM 693 C CA . LEU A 1 92 ? 28.618 4.293 -39.682 1.00 65.12 92 LEU A CA 1
ATOM 694 C C . LEU A 1 92 ? 29.792 3.355 -39.365 1.00 65.12 92 LEU A C 1
ATOM 696 O O . LEU A 1 92 ? 30.631 3.676 -38.517 1.00 65.12 92 LEU A O 1
ATOM 700 N N . PRO A 1 93 ? 29.897 2.207 -40.059 1.00 68.62 93 PRO A N 1
ATOM 701 C CA . PRO A 1 93 ? 30.991 1.274 -39.846 1.00 68.62 93 PRO A CA 1
ATOM 702 C C . PRO A 1 93 ? 32.337 1.980 -40.023 1.00 68.62 93 PRO A C 1
ATOM 704 O O . PRO A 1 93 ? 32.506 2.820 -40.905 1.00 68.62 93 PRO A O 1
ATOM 707 N N . TYR A 1 94 ? 33.296 1.637 -39.163 1.00 64.44 94 TYR A N 1
ATOM 708 C CA . TYR A 1 94 ? 34.608 2.278 -39.119 1.00 64.44 94 TYR A CA 1
ATOM 709 C C . TYR A 1 94 ? 35.252 2.352 -40.511 1.00 64.44 94 TYR A C 1
ATOM 711 O O . TYR A 1 94 ? 35.419 1.334 -41.184 1.00 64.44 94 TYR A O 1
ATOM 719 N N . GLY A 1 95 ? 35.623 3.565 -40.926 1.00 67.81 95 GLY A N 1
ATOM 720 C CA . GLY A 1 95 ? 36.118 3.832 -42.274 1.00 67.81 95 GLY A CA 1
ATOM 721 C C . GLY A 1 95 ? 35.029 4.180 -43.288 1.00 67.81 95 GLY A C 1
ATOM 722 O O . GLY A 1 95 ? 35.342 4.193 -44.472 1.00 67.81 95 GLY A O 1
ATOM 723 N N . MET A 1 96 ? 33.792 4.467 -42.862 1.00 70.25 96 MET A N 1
ATOM 724 C CA . MET A 1 96 ? 32.762 5.117 -43.677 1.00 70.25 96 MET A CA 1
ATOM 725 C C . MET A 1 96 ? 32.446 6.531 -43.186 1.00 70.25 96 MET A C 1
ATOM 727 O O . MET A 1 96 ? 32.344 6.784 -41.988 1.00 70.25 96 MET A O 1
ATOM 731 N N . GLU A 1 97 ? 32.250 7.444 -44.129 1.00 69.38 97 GLU A N 1
ATOM 732 C CA . GLU A 1 97 ? 31.805 8.815 -43.898 1.00 69.38 97 GLU A CA 1
ATOM 733 C C . GLU A 1 97 ? 30.470 9.065 -44.610 1.00 69.38 97 GLU A C 1
ATOM 735 O O . GLU A 1 97 ? 30.220 8.500 -45.676 1.00 69.38 97 GLU A O 1
ATOM 740 N N . SER A 1 98 ? 29.600 9.895 -44.024 1.00 72.25 98 SER A N 1
ATOM 741 C CA . SER A 1 98 ? 28.362 10.346 -44.670 1.00 72.25 98 SER A CA 1
ATOM 742 C C . SER A 1 98 ? 28.408 11.825 -45.009 1.00 72.25 98 SER A C 1
ATOM 744 O O . SER A 1 98 ? 28.805 12.644 -44.178 1.00 72.25 98 SER A O 1
ATOM 746 N N . ASN A 1 99 ? 27.918 12.189 -46.191 1.00 70.62 99 ASN A N 1
ATOM 747 C CA . ASN A 1 99 ? 27.722 13.589 -46.551 1.00 70.62 99 ASN A CA 1
ATOM 748 C C . ASN A 1 99 ? 26.417 14.168 -45.956 1.00 70.62 99 ASN A C 1
ATOM 750 O O . ASN A 1 99 ? 25.579 13.453 -45.409 1.00 70.62 99 ASN A O 1
ATOM 754 N N . VAL A 1 100 ? 26.217 15.485 -46.104 1.00 69.00 100 VAL A N 1
ATOM 755 C CA . VAL A 1 100 ? 25.019 16.219 -45.623 1.00 69.00 100 VAL A CA 1
ATOM 756 C C . VAL A 1 100 ? 23.712 15.711 -46.267 1.00 69.00 100 VAL A C 1
ATOM 758 O O . VAL A 1 100 ? 22.625 15.986 -45.767 1.00 69.00 100 VAL A O 1
ATOM 761 N N . PHE A 1 101 ? 23.810 14.940 -47.353 1.00 74.56 101 PHE A N 1
ATOM 762 C CA . PHE A 1 101 ? 22.685 14.321 -48.055 1.00 74.56 101 PHE A CA 1
ATOM 763 C C . PHE A 1 101 ? 22.429 12.862 -47.636 1.00 74.56 101 PHE A C 1
ATOM 765 O O . PHE A 1 101 ? 21.548 12.219 -48.202 1.00 74.56 101 PHE A O 1
ATOM 772 N N . GLY A 1 102 ? 23.167 12.337 -46.650 1.00 67.69 102 GLY A N 1
ATOM 773 C CA . GLY A 1 102 ? 22.994 10.980 -46.127 1.00 67.69 102 GLY A CA 1
ATOM 774 C C . GLY A 1 102 ? 23.577 9.869 -47.009 1.00 67.69 102 GLY A C 1
ATOM 775 O O . GLY A 1 102 ? 23.254 8.703 -46.803 1.00 67.69 102 GLY A O 1
ATOM 776 N N . GLN A 1 103 ? 24.421 10.194 -47.992 1.00 71.62 103 GLN A N 1
ATOM 777 C CA . GLN A 1 103 ? 25.153 9.194 -48.775 1.00 71.62 103 GLN A CA 1
ATOM 778 C C . GLN A 1 103 ? 26.394 8.756 -48.005 1.00 71.62 103 GLN A C 1
ATOM 780 O O . GLN A 1 103 ? 27.145 9.611 -47.538 1.00 71.62 103 GLN A O 1
ATOM 785 N N . THR A 1 104 ? 26.608 7.447 -47.892 1.00 71.00 104 THR A N 1
ATOM 786 C CA . THR A 1 104 ? 27.739 6.841 -47.182 1.00 71.00 104 THR A CA 1
ATOM 787 C C . THR A 1 104 ? 28.815 6.389 -48.168 1.00 71.00 104 THR A C 1
ATOM 789 O O . THR A 1 104 ? 28.500 5.862 -49.234 1.00 71.00 104 THR A O 1
ATOM 792 N N . LYS A 1 105 ? 30.090 6.602 -47.829 1.00 71.75 105 LYS A N 1
ATOM 793 C CA . LYS A 1 105 ? 31.239 6.188 -48.643 1.00 71.75 105 LYS A CA 1
ATOM 794 C C . LYS A 1 105 ? 32.377 5.692 -47.759 1.00 71.75 105 LYS A C 1
ATOM 796 O O . LYS A 1 105 ? 32.615 6.250 -46.692 1.00 71.75 105 LYS A O 1
ATOM 801 N N . GLY A 1 106 ? 33.107 4.675 -48.213 1.00 74.38 106 GLY A N 1
ATOM 802 C CA . GLY A 1 106 ? 34.342 4.246 -47.565 1.00 74.38 106 GLY A CA 1
ATOM 803 C C . GLY A 1 106 ? 35.497 5.239 -47.761 1.00 74.38 106 GLY A C 1
ATOM 804 O O . GLY A 1 106 ? 35.712 5.737 -48.861 1.00 74.38 106 GLY A O 1
ATOM 805 N N . TRP A 1 107 ? 36.325 5.444 -46.735 1.00 71.75 107 TRP A N 1
ATOM 806 C CA . TRP A 1 107 ? 37.586 6.207 -46.788 1.00 71.75 107 TRP A CA 1
ATOM 807 C C . TRP A 1 107 ? 38.553 5.742 -47.888 1.00 71.75 107 TRP A C 1
ATOM 809 O O . TRP A 1 107 ? 39.462 6.477 -48.264 1.00 71.75 107 TRP A O 1
ATOM 819 N N . PHE A 1 108 ? 38.381 4.513 -48.380 1.00 74.62 108 PHE A N 1
ATOM 820 C CA . PHE A 1 108 ? 39.203 3.917 -49.431 1.00 74.62 108 PHE A CA 1
ATOM 821 C C . PHE A 1 108 ? 38.542 3.931 -50.819 1.00 74.62 108 PHE A C 1
ATOM 823 O O . PHE A 1 108 ? 39.185 3.508 -51.780 1.00 74.62 108 PHE A O 1
ATOM 830 N N . ASP A 1 109 ? 37.298 4.408 -50.946 1.00 71.06 109 ASP A N 1
ATOM 831 C CA . ASP A 1 109 ? 36.619 4.517 -52.240 1.00 71.06 109 ASP A CA 1
ATOM 832 C C . ASP A 1 109 ? 37.011 5.800 -52.985 1.00 71.06 109 ASP A C 1
ATOM 834 O O . ASP A 1 109 ? 37.394 6.816 -52.403 1.00 71.06 109 ASP A O 1
ATOM 838 N N . SER A 1 110 ? 36.915 5.772 -54.312 1.00 64.00 110 SER A N 1
ATOM 839 C CA . SER A 1 110 ? 37.355 6.864 -55.188 1.00 64.00 110 SER A CA 1
ATOM 840 C C . SER A 1 110 ? 36.338 8.019 -55.246 1.00 64.00 110 SER A C 1
ATOM 842 O O . SER A 1 110 ? 35.131 7.816 -55.164 1.00 64.00 110 SER A O 1
ATOM 844 N N . ASP A 1 111 ? 36.801 9.274 -55.317 1.00 65.06 111 ASP A N 1
ATOM 845 C CA . ASP A 1 111 ? 35.960 10.498 -55.276 1.00 65.06 111 ASP A CA 1
ATOM 846 C C . ASP A 1 111 ? 35.153 10.761 -56.558 1.00 65.06 111 ASP A C 1
ATOM 848 O O . ASP A 1 111 ? 34.412 11.736 -56.652 1.00 65.06 111 ASP A O 1
ATOM 852 N N . ASN A 1 112 ? 35.290 9.895 -57.558 1.00 65.44 112 ASN A N 1
ATOM 853 C CA . ASN A 1 112 ? 34.681 10.030 -58.877 1.00 65.44 112 ASN A CA 1
ATOM 854 C C . ASN A 1 112 ? 33.205 9.591 -58.948 1.00 65.44 112 ASN A C 1
ATOM 856 O O . ASN A 1 112 ? 32.578 9.795 -59.987 1.00 65.44 112 ASN A O 1
ATOM 860 N N . GLU A 1 113 ? 32.653 9.006 -57.883 1.00 59.56 113 GLU A N 1
ATOM 861 C CA . GLU A 1 113 ? 31.279 8.479 -57.856 1.00 59.56 113 GLU A CA 1
ATOM 862 C C . GLU A 1 113 ? 30.242 9.464 -57.274 1.00 59.56 113 GLU A C 1
ATOM 864 O O . GLU A 1 113 ? 29.037 9.217 -57.337 1.00 59.56 113 GLU A O 1
ATOM 869 N N . TYR A 1 114 ? 30.681 10.623 -56.769 1.00 56.59 114 TYR A N 1
ATOM 870 C CA . TYR A 1 114 ? 29.782 11.679 -56.298 1.00 56.59 114 TYR A CA 1
ATOM 871 C C . TYR A 1 114 ? 29.215 12.494 -57.466 1.00 56.59 114 TYR A C 1
ATOM 873 O O . TYR A 1 114 ? 29.963 13.044 -58.278 1.00 56.59 114 TYR A O 1
ATOM 881 N N . ARG A 1 115 ? 27.885 12.602 -57.530 1.00 60.34 115 ARG A N 1
ATOM 882 C CA . ARG A 1 115 ? 27.167 13.439 -58.493 1.00 60.34 115 ARG A CA 1
ATOM 883 C C . ARG A 1 115 ? 26.179 14.358 -57.797 1.00 60.34 115 ARG A C 1
ATOM 885 O O . ARG A 1 115 ? 25.519 13.878 -56.851 1.00 60.34 115 ARG A O 1
#

Sequence (115 aa):
RFGHVLGRGLRRILNVERAFWSLFDRTGAPKVIVTPIKWGARAAVIGTGAFFVAWGLLYALGVVAILAVVLGIMNTSATGDALNRSLAEEELPYGMESNVFGQTKGWFDSDNEYR